Protein AF-A0A0G4FB46-F1 (afdb_monomer)

Foldseek 3Di:
DVCLVVDDLVSLLVVLLVCLVVLPDDPVVLVVSLVVCLVCLLVHALSSLLSNQLSCVSNVNDDPVSNVSSVVSNVVNVVVDDPVSVVSND

InterPro domains:
  IPR050870 FAST kinase domain-containing [PTHR21228] (5-90)
  IPR058917 RNA-editing substrate-binding complex 6 protein domain [PF26188] (5-77)

Radius of gyration: 12.05 Å; Cα contacts (8 Å, |Δi|>4): 86; chains: 1; bounding box: 24×28×32 Å

Nearest PDB structures (foldseek):
  8fni-assembly1_6  TM=8.840E-01  e=3.974E-03  Trypanosoma brucei
  9g6k-assembly1_LJ  TM=9.444E-01  e=5.468E-02  Toxoplasma gondii
  9g6k-assembly1_L4  TM=8.266E-01  e=3.564E-02  Toxoplasma gondii
  8fnk-assembly1_8  TM=8.613E-01  e=7.145E-02  Trypanosoma brucei
  9evd-assembly1_3-2  TM=8.864E-01  e=1.433E-01  Polytomella sp. Pringsheim 198.80

pLDDT: mean 83.93, std 14.77, range [47.75, 97.12]

Sequence (90 aa):
MKKAAQFNEQDLSNTLWALGKLNHYDKAVVDELCEKAMKKAADFNEQELSNTLWSLAKLNHYEKAMVDELCEKAMEKAVDFNEQNLSNTL

Organism: NCBI:txid1169474

Structure (mmCIF, N/CA/C/O backbone):
data_AF-A0A0G4FB46-F1
#
_entry.id   AF-A0A0G4FB46-F1
#
loop_
_atom_site.group_PDB
_atom_site.id
_atom_site.type_symbol
_atom_site.label_atom_id
_atom_site.label_alt_id
_atom_site.label_comp_id
_atom_site.label_asym_id
_atom_site.label_entity_id
_atom_site.label_seq_id
_atom_site.pdbx_PDB_ins_code
_atom_site.Cartn_x
_atom_site.Cartn_y
_atom_site.Cartn_z
_atom_site.occupancy
_atom_site.B_iso_or_equiv
_atom_site.auth_seq_id
_atom_site.auth_comp_id
_atom_site.auth_asym_id
_atom_site.auth_atom_id
_atom_site.pdbx_PDB_model_num
ATOM 1 N N . MET A 1 1 ? -2.570 -12.297 -11.101 1.00 53.56 1 MET A N 1
ATOM 2 C CA . MET A 1 1 ? -1.796 -13.462 -10.603 1.00 53.56 1 MET A CA 1
ATOM 3 C C . MET A 1 1 ? -2.640 -14.284 -9.626 1.00 53.56 1 MET A C 1
ATOM 5 O O . MET A 1 1 ? -3.169 -13.710 -8.685 1.00 53.56 1 MET A O 1
ATOM 9 N N . LYS A 1 2 ? -2.783 -15.615 -9.780 1.00 54.38 2 LYS A N 1
ATOM 10 C CA . LYS A 1 2 ? -3.701 -16.412 -8.920 1.00 54.38 2 LYS A CA 1
ATOM 11 C C . LYS A 1 2 ? -3.348 -16.424 -7.419 1.00 54.38 2 LYS A C 1
ATOM 13 O O . LYS A 1 2 ? -4.247 -16.608 -6.610 1.00 54.38 2 LYS A O 1
ATOM 18 N N . LYS A 1 3 ? -2.080 -16.213 -7.038 1.00 57.09 3 LYS A N 1
ATOM 19 C CA . LYS A 1 3 ? -1.642 -16.238 -5.626 1.00 57.09 3 LYS A CA 1
ATOM 20 C C . LYS A 1 3 ? -1.805 -14.911 -4.885 1.00 57.09 3 LYS A C 1
ATOM 22 O O . LYS A 1 3 ? -2.092 -14.932 -3.699 1.00 57.09 3 LYS A O 1
ATOM 27 N N . ALA A 1 4 ? -1.722 -13.773 -5.574 1.00 59.44 4 ALA A N 1
ATOM 28 C CA . ALA A 1 4 ? -1.869 -12.467 -4.926 1.00 59.44 4 ALA A CA 1
ATOM 29 C C . ALA A 1 4 ? -3.286 -12.245 -4.355 1.00 59.44 4 ALA A C 1
ATOM 31 O O . ALA A 1 4 ? -3.485 -11.371 -3.531 1.00 59.44 4 ALA A O 1
ATOM 32 N N . ALA A 1 5 ? -4.293 -13.013 -4.792 1.00 63.28 5 ALA A N 1
ATOM 33 C CA . ALA A 1 5 ? -5.633 -12.989 -4.192 1.00 63.28 5 ALA A CA 1
ATOM 34 C C . ALA A 1 5 ? -5.687 -13.603 -2.776 1.00 63.28 5 ALA A C 1
ATOM 36 O O . ALA A 1 5 ? -6.677 -13.416 -2.081 1.00 63.28 5 ALA A O 1
ATOM 37 N N . GLN A 1 6 ? -4.652 -14.344 -2.367 1.00 80.06 6 GLN A N 1
ATOM 38 C CA . GLN A 1 6 ? -4.535 -14.953 -1.038 1.00 80.06 6 GLN A CA 1
ATOM 39 C C . GLN A 1 6 ? -3.647 -14.140 -0.092 1.00 80.06 6 GLN A C 1
ATOM 41 O O . GLN A 1 6 ? -3.443 -14.565 1.039 1.00 80.06 6 GLN A O 1
ATOM 46 N N . PHE A 1 7 ? -3.094 -13.017 -0.556 1.00 88.06 7 PHE A N 1
ATOM 47 C CA . PHE A 1 7 ? -2.205 -12.202 0.259 1.00 88.06 7 PHE A CA 1
ATOM 48 C C . PHE A 1 7 ? -3.005 -11.527 1.371 1.00 88.06 7 PHE A C 1
ATOM 50 O O . PHE A 1 7 ? -4.063 -10.939 1.118 1.00 88.06 7 PHE A O 1
ATOM 57 N N . ASN A 1 8 ? -2.489 -11.630 2.592 1.00 92.69 8 ASN A N 1
ATOM 58 C CA . ASN A 1 8 ? -2.933 -10.792 3.697 1.00 92.69 8 ASN A CA 1
ATOM 59 C C . ASN A 1 8 ? -2.249 -9.409 3.630 1.00 92.69 8 ASN A C 1
ATOM 61 O O . ASN A 1 8 ? -1.509 -9.093 2.696 1.00 92.69 8 ASN A O 1
ATOM 65 N N . GLU A 1 9 ? -2.532 -8.564 4.610 1.00 94.06 9 GLU A N 1
ATOM 66 C CA . GLU A 1 9 ? -2.068 -7.178 4.712 1.00 94.06 9 GLU A CA 1
ATOM 67 C C . GLU A 1 9 ? -0.533 -7.114 4.789 1.00 94.06 9 GLU A C 1
ATOM 69 O O . GLU A 1 9 ? 0.126 -6.352 4.072 1.00 94.06 9 GLU A O 1
ATOM 74 N N . GLN A 1 10 ? 0.049 -8.017 5.580 1.00 94.50 10 GLN A N 1
ATOM 75 C CA . GLN A 1 10 ? 1.489 -8.181 5.719 1.00 94.50 10 GLN A CA 1
ATOM 76 C C . GLN A 1 10 ? 2.155 -8.638 4.410 1.00 94.50 10 GLN A C 1
ATOM 78 O O . GLN A 1 10 ? 3.189 -8.093 4.023 1.00 94.50 10 GLN A O 1
ATOM 83 N N . ASP A 1 11 ? 1.575 -9.606 3.700 1.00 95.88 11 ASP A N 1
ATOM 84 C CA . ASP A 1 11 ? 2.082 -10.105 2.419 1.00 95.88 11 ASP A CA 1
ATOM 85 C C . ASP A 1 11 ? 2.080 -8.996 1.357 1.00 95.88 11 ASP A C 1
ATOM 87 O O . ASP A 1 11 ? 3.047 -8.850 0.602 1.00 95.88 11 ASP A O 1
ATOM 91 N N . LEU A 1 12 ? 1.010 -8.193 1.305 1.00 95.19 12 LEU A N 1
ATOM 92 C CA . LEU A 1 12 ? 0.887 -7.057 0.388 1.00 95.19 12 LEU A CA 1
ATOM 93 C C . LEU A 1 12 ? 1.950 -5.995 0.679 1.00 95.19 12 LEU A C 1
ATOM 95 O O . LEU A 1 12 ? 2.701 -5.626 -0.228 1.00 95.19 12 LEU A O 1
ATOM 99 N N . SER A 1 13 ? 2.056 -5.553 1.935 1.00 95.50 13 SER A N 1
ATOM 100 C CA . SER A 1 13 ? 3.013 -4.513 2.323 1.00 95.50 13 SER A CA 1
ATOM 101 C C . SER A 1 13 ? 4.465 -4.960 2.126 1.00 95.50 13 SER A C 1
ATOM 103 O O . SER A 1 13 ? 5.266 -4.209 1.570 1.00 95.50 13 SER A O 1
ATOM 105 N N . ASN A 1 14 ? 4.807 -6.202 2.483 1.00 96.69 14 ASN A N 1
ATOM 106 C CA . ASN A 1 14 ? 6.152 -6.749 2.302 1.00 96.69 14 ASN A CA 1
ATOM 107 C C . ASN A 1 14 ? 6.514 -6.913 0.826 1.00 96.69 14 ASN A C 1
ATOM 109 O O . ASN A 1 14 ? 7.662 -6.678 0.443 1.00 96.69 14 ASN A O 1
ATOM 113 N N . THR A 1 15 ? 5.553 -7.303 -0.014 1.00 96.12 15 THR A N 1
ATOM 114 C CA . THR A 1 15 ? 5.787 -7.432 -1.457 1.00 96.12 15 THR A CA 1
ATOM 115 C C . THR A 1 15 ? 6.035 -6.066 -2.085 1.00 96.12 15 THR A C 1
ATOM 117 O O . THR A 1 15 ? 7.009 -5.905 -2.819 1.00 96.12 15 THR A O 1
ATOM 120 N N . LEU A 1 16 ? 5.208 -5.065 -1.764 1.00 95.31 16 L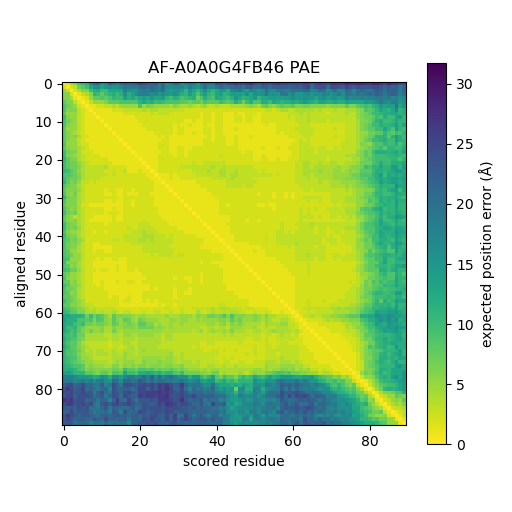EU A N 1
ATOM 121 C CA . LEU A 1 16 ? 5.417 -3.689 -2.221 1.00 95.31 16 LEU A CA 1
ATOM 122 C C . LEU A 1 16 ? 6.761 -3.141 -1.726 1.00 95.31 16 LEU A C 1
ATOM 124 O O . LEU A 1 16 ? 7.528 -2.602 -2.525 1.00 95.31 16 LEU A O 1
ATOM 128 N N . TRP A 1 17 ? 7.101 -3.384 -0.459 1.00 96.62 17 TRP A N 1
ATOM 129 C CA . TRP A 1 17 ? 8.388 -3.003 0.122 1.00 96.62 17 TRP A CA 1
ATOM 130 C C . TRP A 1 17 ? 9.573 -3.633 -0.594 1.00 96.62 17 TRP A C 1
ATOM 132 O O . TRP A 1 17 ? 10.528 -2.931 -0.930 1.00 96.62 17 TRP A O 1
ATOM 142 N N . ALA A 1 18 ? 9.507 -4.928 -0.904 1.00 97.12 18 ALA A N 1
ATOM 143 C CA . ALA A 1 18 ? 10.546 -5.603 -1.669 1.00 97.12 18 ALA A CA 1
ATOM 144 C C . ALA A 1 18 ? 10.700 -4.997 -3.074 1.00 97.12 18 ALA A C 1
ATOM 146 O O . ALA A 1 18 ? 11.826 -4.733 -3.501 1.00 97.12 18 ALA A O 1
ATOM 147 N N . LEU A 1 19 ? 9.593 -4.717 -3.771 1.00 96.19 19 LEU A N 1
ATOM 148 C CA . LEU A 1 19 ? 9.616 -4.077 -5.091 1.00 96.19 19 LEU A CA 1
ATOM 149 C C . LEU A 1 19 ? 10.248 -2.681 -5.029 1.00 96.19 19 LEU A C 1
ATOM 151 O O . LEU A 1 19 ? 11.154 -2.384 -5.811 1.00 96.19 19 LEU A O 1
ATOM 155 N N . GLY A 1 20 ? 9.843 -1.856 -4.060 1.00 95.75 20 GLY A N 1
ATOM 156 C CA . GLY A 1 20 ? 10.424 -0.533 -3.829 1.00 95.75 20 GLY A CA 1
ATOM 157 C C . GLY A 1 20 ? 11.908 -0.604 -3.472 1.00 95.75 20 GLY A C 1
ATOM 158 O O . GLY A 1 20 ? 12.726 0.129 -4.031 1.00 95.75 20 GLY A O 1
ATOM 159 N N . LYS A 1 21 ? 12.300 -1.541 -2.603 1.00 95.56 21 LYS A N 1
ATOM 160 C CA . LYS A 1 21 ? 13.696 -1.730 -2.189 1.00 95.56 21 LYS A CA 1
ATOM 161 C C . LYS A 1 21 ? 14.595 -2.161 -3.346 1.00 95.56 21 LYS A C 1
ATOM 163 O O . LYS A 1 21 ? 15.729 -1.691 -3.432 1.00 95.56 21 LYS A O 1
ATOM 168 N N . LEU A 1 22 ? 14.089 -3.021 -4.227 1.00 96.50 22 LEU A N 1
ATOM 169 C CA . LEU A 1 22 ? 14.776 -3.471 -5.438 1.00 96.50 22 LEU A CA 1
ATOM 170 C C . LEU A 1 22 ? 14.704 -2.449 -6.581 1.00 96.50 22 LEU A C 1
ATOM 172 O O . LEU A 1 22 ? 15.358 -2.647 -7.603 1.00 96.50 22 LEU A O 1
ATOM 176 N N . ASN A 1 23 ? 13.916 -1.378 -6.426 1.00 94.31 23 ASN A N 1
ATOM 177 C CA . ASN A 1 23 ? 13.560 -0.448 -7.497 1.00 94.31 23 ASN A CA 1
ATOM 178 C C . ASN A 1 23 ? 13.047 -1.186 -8.753 1.00 94.31 23 ASN A C 1
ATOM 180 O O . ASN A 1 23 ? 13.351 -0.812 -9.887 1.00 94.31 23 ASN A O 1
ATOM 184 N N . HIS A 1 24 ? 12.316 -2.284 -8.541 1.00 94.56 24 HIS A N 1
ATOM 185 C CA . HIS A 1 24 ? 11.771 -3.117 -9.602 1.00 94.56 24 HIS A CA 1
ATOM 186 C C . HIS A 1 24 ? 10.329 -2.702 -9.870 1.00 94.56 24 HIS A C 1
ATOM 188 O O . HIS A 1 24 ? 9.416 -3.070 -9.132 1.00 94.56 24 HIS A O 1
ATOM 194 N N . TYR A 1 25 ? 10.141 -1.914 -10.925 1.00 95.06 25 TYR A N 1
ATOM 195 C CA . TYR A 1 25 ? 8.835 -1.395 -11.297 1.00 95.06 25 TYR A CA 1
ATOM 196 C C . TYR A 1 25 ? 8.247 -2.162 -12.480 1.00 95.06 25 TYR A C 1
ATOM 198 O O . TYR A 1 25 ? 8.710 -2.035 -13.613 1.00 95.06 25 TYR A O 1
ATOM 206 N N . ASP A 1 26 ? 7.185 -2.911 -12.205 1.00 94.94 26 ASP A N 1
ATOM 207 C CA . ASP A 1 26 ? 6.251 -3.409 -13.208 1.00 94.94 26 ASP A CA 1
ATOM 208 C C . ASP A 1 26 ? 4.883 -2.807 -12.894 1.00 94.94 26 ASP A C 1
ATOM 210 O O . ASP A 1 26 ? 4.285 -3.108 -11.860 1.00 94.94 26 ASP A O 1
ATOM 214 N N . LYS A 1 27 ? 4.398 -1.937 -13.785 1.00 91.94 27 LYS A N 1
ATOM 215 C CA . LYS A 1 27 ? 3.146 -1.208 -13.574 1.00 91.94 27 LYS A CA 1
ATOM 216 C C . LYS A 1 27 ? 1.968 -2.153 -13.330 1.00 91.94 27 LYS A C 1
ATOM 218 O O . LYS A 1 27 ? 1.182 -1.896 -12.432 1.00 91.94 27 LYS A O 1
ATOM 223 N N . ALA A 1 28 ? 1.843 -3.237 -14.096 1.00 93.00 28 ALA A N 1
ATOM 224 C CA . ALA A 1 28 ? 0.702 -4.140 -13.970 1.00 93.00 28 ALA A CA 1
ATOM 225 C C . ALA A 1 28 ? 0.735 -4.904 -12.639 1.00 93.00 28 ALA A C 1
ATOM 227 O O . ALA A 1 28 ? -0.307 -5.139 -12.030 1.00 93.00 28 ALA A O 1
ATOM 228 N N . VAL A 1 29 ? 1.935 -5.269 -12.176 1.00 92.81 29 VAL A N 1
ATOM 229 C CA . VAL A 1 29 ? 2.121 -5.914 -10.871 1.00 92.81 29 VAL A CA 1
ATOM 230 C C . VAL A 1 29 ? 1.812 -4.950 -9.733 1.00 92.81 29 VAL A C 1
ATOM 232 O O . VAL A 1 29 ? 1.081 -5.315 -8.815 1.00 92.81 29 VAL A O 1
ATOM 235 N N . VAL A 1 30 ? 2.351 -3.732 -9.796 1.00 93.81 30 VAL A N 1
ATOM 236 C CA . VAL A 1 30 ? 2.142 -2.711 -8.766 1.00 93.81 30 VAL A CA 1
ATOM 237 C C . VAL A 1 30 ? 0.667 -2.322 -8.702 1.00 93.81 30 VAL A C 1
ATOM 239 O O . VAL A 1 30 ? 0.103 -2.386 -7.617 1.00 93.81 30 VAL A O 1
ATOM 242 N N . ASP A 1 31 ? 0.011 -2.065 -9.839 1.00 92.38 31 ASP A N 1
ATOM 243 C CA . ASP A 1 31 ? -1.429 -1.777 -9.899 1.00 92.38 31 ASP A CA 1
ATOM 244 C C . ASP A 1 31 ? -2.263 -2.902 -9.239 1.00 92.38 31 ASP A C 1
ATOM 246 O O . ASP A 1 31 ? -3.139 -2.623 -8.421 1.00 92.38 31 ASP A O 1
ATOM 250 N N . GLU A 1 32 ? -1.981 -4.182 -9.544 1.00 92.88 32 GLU A N 1
ATOM 251 C CA . GLU A 1 32 ? -2.720 -5.325 -8.969 1.00 92.88 32 GLU A CA 1
ATOM 252 C C . GLU A 1 32 ? -2.522 -5.433 -7.443 1.00 92.88 32 GLU A C 1
ATOM 254 O O . GLU A 1 32 ? -3.453 -5.797 -6.719 1.00 92.88 32 GLU A O 1
ATOM 259 N N . LEU A 1 33 ? -1.315 -5.150 -6.942 1.00 93.19 33 LEU A N 1
ATOM 260 C CA . LEU A 1 33 ? -1.015 -5.157 -5.506 1.00 93.19 33 LEU A CA 1
ATOM 261 C C . LEU A 1 33 ? -1.676 -3.974 -4.794 1.00 93.19 33 LEU A C 1
ATOM 263 O O . LEU A 1 33 ? -2.266 -4.158 -3.731 1.00 93.19 33 LEU A O 1
ATOM 267 N N . CYS A 1 34 ? -1.630 -2.792 -5.404 1.00 91.62 34 CYS A N 1
ATOM 268 C CA . CYS A 1 34 ? -2.262 -1.567 -4.931 1.00 91.62 34 CYS A CA 1
ATOM 269 C C . CYS A 1 34 ? -3.779 -1.719 -4.793 1.00 91.62 34 CYS A C 1
ATOM 271 O O . CYS A 1 34 ? -4.329 -1.443 -3.730 1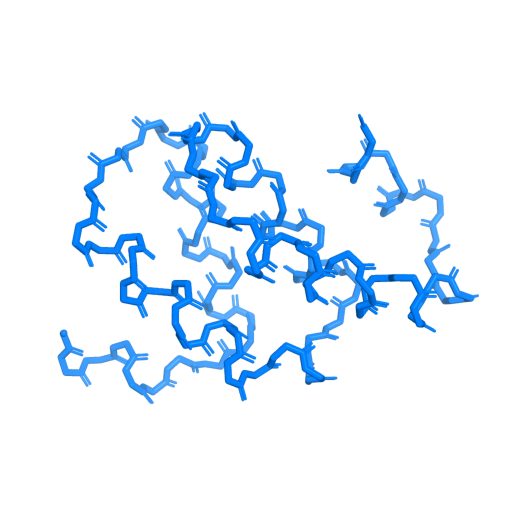.00 91.62 34 CYS A O 1
ATOM 273 N N . GLU A 1 35 ? -4.459 -2.247 -5.814 1.00 92.25 35 GLU A N 1
ATOM 274 C 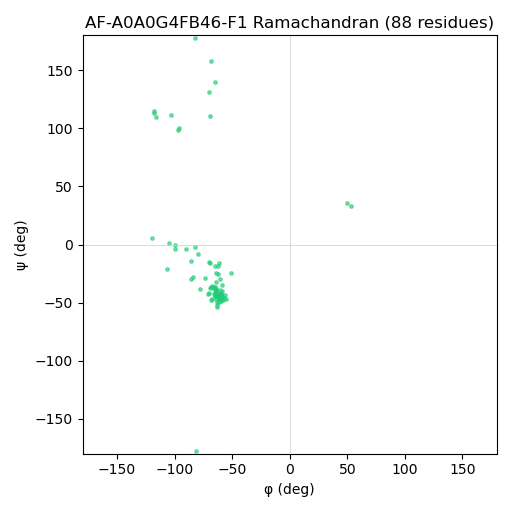CA . GLU A 1 35 ? -5.909 -2.479 -5.767 1.00 92.25 35 GLU A CA 1
ATOM 275 C C . GLU A 1 35 ? -6.304 -3.413 -4.608 1.00 92.25 35 GLU A C 1
ATOM 277 O O . GLU A 1 35 ? -7.358 -3.260 -3.986 1.00 92.25 35 GLU A O 1
ATOM 282 N N . LYS A 1 36 ? -5.455 -4.396 -4.291 1.00 92.12 36 LYS A N 1
ATOM 283 C CA . LYS A 1 36 ? -5.690 -5.328 -3.180 1.00 92.12 36 LYS A CA 1
ATOM 284 C C . LYS A 1 36 ? -5.369 -4.720 -1.826 1.00 92.12 36 LYS A C 1
ATOM 286 O O . LYS A 1 36 ? -6.119 -4.973 -0.888 1.00 92.12 36 LYS A O 1
ATOM 291 N N . ALA A 1 37 ? -4.305 -3.924 -1.738 1.00 91.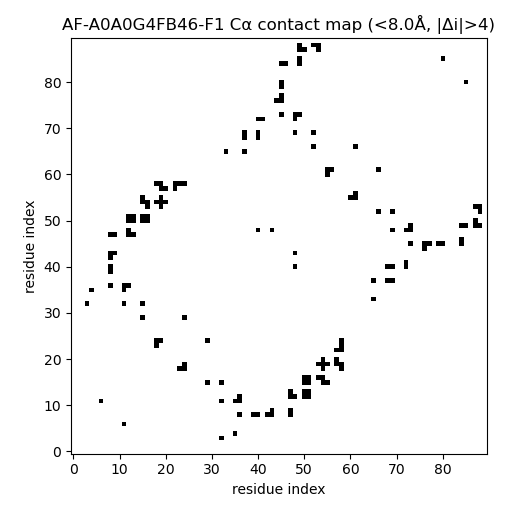75 37 ALA A N 1
ATOM 292 C CA . ALA A 1 37 ? -3.970 -3.164 -0.540 1.00 91.75 37 ALA A CA 1
ATOM 293 C C . ALA A 1 37 ? -5.117 -2.222 -0.167 1.00 91.75 37 ALA A C 1
ATOM 295 O O . ALA A 1 37 ? -5.562 -2.242 0.970 1.00 91.75 37 ALA A O 1
ATOM 296 N N . MET A 1 38 ? -5.689 -1.519 -1.146 1.00 91.06 38 MET A N 1
ATOM 297 C CA . MET A 1 38 ? -6.842 -0.634 -0.955 1.00 91.06 38 MET A CA 1
ATOM 298 C C . MET A 1 38 ? -8.057 -1.362 -0.375 1.00 91.06 38 MET A C 1
ATOM 300 O O . MET A 1 38 ? -8.609 -0.957 0.641 1.00 91.06 38 MET A O 1
ATOM 304 N N . LYS A 1 39 ? -8.419 -2.523 -0.934 1.00 91.62 39 LYS A N 1
ATOM 305 C CA . LYS A 1 39 ? -9.536 -3.343 -0.418 1.00 91.62 39 LYS A CA 1
ATOM 306 C C . LYS A 1 39 ? -9.338 -3.840 1.018 1.00 91.62 39 LYS A C 1
ATOM 308 O O . LYS A 1 39 ? -10.300 -4.310 1.619 1.00 91.62 39 LYS A O 1
ATOM 313 N N . LYS A 1 40 ? -8.109 -3.789 1.531 1.00 91.25 40 LYS A N 1
ATOM 314 C CA . LYS A 1 40 ? -7.708 -4.271 2.856 1.00 91.25 40 LYS A CA 1
ATOM 315 C C . LYS A 1 40 ? -7.131 -3.160 3.738 1.00 91.25 40 LYS A C 1
ATOM 317 O O . LYS A 1 40 ? -6.684 -3.447 4.840 1.00 91.25 40 LYS A O 1
ATOM 322 N N . ALA A 1 41 ? -7.155 -1.899 3.298 1.00 89.69 41 ALA A N 1
ATOM 323 C CA . ALA A 1 41 ? -6.438 -0.803 3.953 1.00 89.69 41 ALA A CA 1
ATOM 324 C C . ALA A 1 41 ? -6.897 -0.564 5.402 1.00 89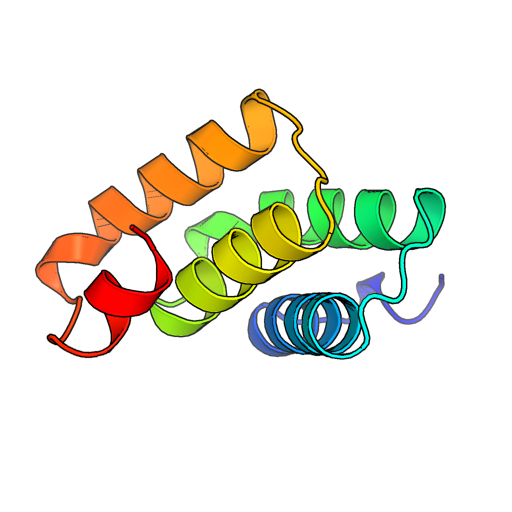.69 41 ALA A C 1
ATOM 326 O O . ALA A 1 41 ? -6.102 -0.164 6.248 1.00 89.69 41 ALA A O 1
ATOM 327 N N . ALA A 1 42 ? -8.163 -0.862 5.714 1.00 90.06 42 ALA A N 1
ATOM 328 C CA . ALA A 1 42 ? -8.697 -0.797 7.0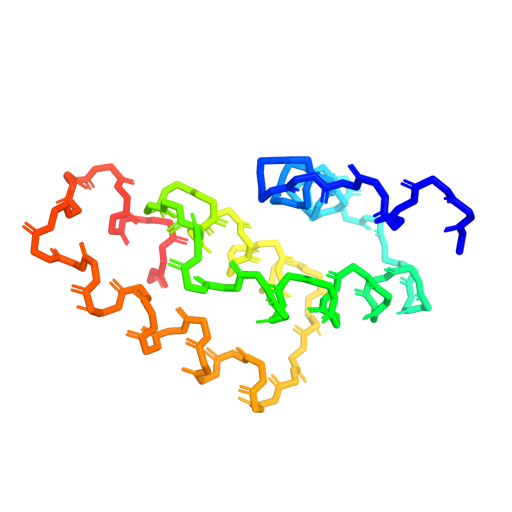75 1.00 90.06 42 ALA A CA 1
ATOM 329 C C . ALA A 1 42 ? -8.041 -1.806 8.040 1.00 90.06 42 ALA A C 1
ATOM 331 O O . ALA A 1 42 ? -7.879 -1.514 9.231 1.00 90.06 42 ALA A O 1
ATOM 332 N N . ASP A 1 43 ? -7.632 -2.962 7.518 1.00 92.94 43 ASP A N 1
ATOM 333 C CA . ASP A 1 43 ? -7.038 -4.057 8.286 1.00 92.94 43 ASP A CA 1
ATOM 334 C C . ASP A 1 43 ? -5.524 -3.878 8.475 1.00 92.94 43 ASP A C 1
ATOM 336 O O . ASP A 1 43 ? -4.938 -4.535 9.333 1.00 92.94 43 ASP A O 1
ATOM 340 N N . PHE A 1 44 ? -4.893 -2.966 7.724 1.00 92.25 44 PHE A N 1
ATOM 341 C CA . PHE A 1 44 ? -3.457 -2.725 7.835 1.00 92.25 44 PHE A CA 1
ATOM 342 C C . PHE A 1 44 ? -3.104 -2.166 9.217 1.00 92.25 44 PHE A C 1
ATOM 344 O O . PHE A 1 44 ? -3.796 -1.291 9.746 1.00 92.25 44 PHE A O 1
ATOM 351 N N . ASN A 1 45 ? -1.995 -2.618 9.789 1.00 89.50 45 ASN A N 1
ATOM 352 C CA . ASN A 1 45 ? -1.354 -1.940 10.915 1.00 89.50 45 ASN A CA 1
ATOM 353 C C . ASN A 1 45 ? -0.469 -0.768 10.444 1.00 89.50 45 ASN A C 1
ATOM 355 O O . ASN A 1 45 ? -0.301 -0.500 9.251 1.00 89.50 45 ASN A O 1
ATOM 359 N N . GLU A 1 46 ? 0.117 -0.055 11.401 1.00 86.56 46 GLU A N 1
ATOM 360 C CA . GLU A 1 46 ? 0.919 1.149 11.171 1.00 86.56 46 GLU A CA 1
ATOM 361 C C . GLU A 1 46 ? 2.145 0.861 10.289 1.00 86.56 46 GLU A C 1
ATOM 363 O O . GLU A 1 46 ? 2.500 1.654 9.411 1.00 86.56 46 GLU A O 1
ATOM 368 N N . GLN A 1 47 ? 2.787 -0.293 10.497 1.00 88.38 47 GLN A N 1
ATOM 369 C CA . GLN A 1 47 ? 3.963 -0.711 9.735 1.00 88.38 47 GLN A CA 1
ATOM 370 C C . GLN A 1 47 ? 3.598 -1.055 8.288 1.00 88.38 47 GLN A C 1
ATOM 372 O O . GLN A 1 47 ? 4.322 -0.683 7.364 1.00 88.38 47 GLN A O 1
ATOM 377 N N . GLU A 1 48 ? 2.483 -1.747 8.074 1.00 94.12 48 GLU A N 1
ATOM 378 C CA . GLU A 1 48 ? 2.004 -2.133 6.746 1.00 94.12 48 GLU A CA 1
ATOM 379 C C . GLU A 1 48 ? 1.635 -0.906 5.906 1.00 94.12 48 GLU A C 1
ATOM 381 O O . GLU A 1 48 ? 2.009 -0.832 4.730 1.00 94.12 48 GLU A O 1
ATOM 386 N N . LEU A 1 49 ? 0.984 0.091 6.516 1.00 91.06 49 LEU A N 1
ATOM 387 C CA . LEU A 1 49 ? 0.690 1.381 5.882 1.00 91.06 49 LEU A CA 1
ATOM 388 C C . LEU A 1 49 ? 1.977 2.134 5.528 1.00 91.06 49 LEU A C 1
ATOM 390 O O . LEU A 1 49 ? 2.159 2.531 4.375 1.00 91.06 49 LEU A O 1
ATOM 394 N N . SER A 1 50 ? 2.902 2.255 6.485 1.00 90.00 50 SER A N 1
ATOM 395 C CA . SER A 1 50 ? 4.185 2.950 6.291 1.00 90.00 50 SER A CA 1
ATOM 396 C C . SER A 1 50 ? 5.014 2.313 5.172 1.00 90.00 50 SER A C 1
ATOM 398 O O . SER A 1 50 ? 5.504 2.996 4.274 1.00 90.00 50 SER A O 1
ATOM 400 N N . ASN A 1 51 ? 5.137 0.982 5.182 1.00 94.19 51 ASN A N 1
ATOM 401 C CA . ASN A 1 51 ? 5.855 0.233 4.153 1.00 94.19 51 ASN A CA 1
ATOM 402 C C . ASN A 1 51 ? 5.232 0.441 2.774 1.00 94.19 51 ASN A C 1
ATOM 404 O O . ASN A 1 51 ? 5.951 0.636 1.793 1.00 94.19 51 ASN A O 1
ATOM 408 N N . THR A 1 52 ? 3.904 0.413 2.696 1.00 94.06 52 THR A N 1
ATOM 409 C CA . THR A 1 52 ? 3.170 0.603 1.444 1.00 94.06 52 THR A CA 1
ATOM 410 C C . THR A 1 52 ? 3.421 2.001 0.888 1.00 94.06 52 THR A C 1
ATOM 412 O O . THR A 1 52 ? 3.920 2.119 -0.229 1.00 94.06 52 THR A O 1
ATOM 415 N N . LEU A 1 53 ? 3.195 3.054 1.680 1.00 92.31 53 LEU A N 1
ATOM 416 C CA . LEU A 1 53 ? 3.419 4.446 1.271 1.00 92.31 53 LEU A CA 1
ATOM 417 C C . LEU A 1 53 ? 4.867 4.696 0.822 1.00 92.31 53 LEU A C 1
ATOM 419 O O . LEU A 1 53 ? 5.094 5.242 -0.261 1.00 92.31 53 LEU A O 1
ATOM 423 N N . TRP A 1 54 ? 5.847 4.217 1.594 1.00 94.00 54 TRP A N 1
ATOM 424 C CA . TRP A 1 54 ? 7.263 4.342 1.243 1.00 94.00 54 TRP A CA 1
ATOM 425 C C . TRP A 1 54 ? 7.593 3.672 -0.096 1.00 94.00 54 TRP A C 1
ATOM 427 O O . TRP A 1 54 ? 8.324 4.224 -0.921 1.00 94.00 54 TRP A O 1
ATOM 437 N N . SER A 1 55 ? 7.033 2.487 -0.341 1.00 95.25 55 SER A N 1
ATOM 438 C CA . SER A 1 55 ? 7.272 1.723 -1.570 1.00 95.25 55 SER A CA 1
ATOM 439 C C . SER A 1 55 ? 6.731 2.432 -2.800 1.00 95.25 55 SER A C 1
ATOM 441 O O . SER A 1 55 ? 7.413 2.506 -3.821 1.00 95.25 55 SER A O 1
ATOM 443 N N . LEU A 1 56 ? 5.522 2.979 -2.690 1.00 93.62 56 LEU A N 1
ATOM 444 C CA . LEU A 1 56 ? 4.874 3.730 -3.760 1.00 93.62 56 LEU A CA 1
ATOM 445 C C . LEU A 1 56 ? 5.665 4.989 -4.106 1.00 93.62 56 LEU A C 1
ATOM 447 O O . LEU A 1 56 ? 5.951 5.231 -5.281 1.00 93.62 56 LEU A O 1
ATOM 451 N N . ALA A 1 57 ? 6.122 5.721 -3.086 1.00 93.06 57 ALA A N 1
ATOM 452 C CA . ALA A 1 57 ? 7.016 6.856 -3.271 1.00 93.06 57 ALA A CA 1
ATOM 453 C C . ALA A 1 57 ? 8.331 6.433 -3.945 1.00 93.06 57 ALA A C 1
ATOM 455 O O . ALA A 1 57 ? 8.782 7.070 -4.897 1.00 93.06 57 ALA A O 1
ATOM 456 N N . LYS A 1 58 ? 8.931 5.316 -3.512 1.00 94.44 58 LYS A N 1
ATOM 457 C CA . LYS A 1 58 ? 10.195 4.821 -4.069 1.00 94.44 58 LYS A CA 1
ATOM 458 C C . LYS A 1 58 ? 10.080 4.403 -5.536 1.00 94.44 58 LYS A C 1
ATOM 460 O O . LYS A 1 58 ? 11.015 4.632 -6.301 1.00 94.44 58 LYS A O 1
ATOM 465 N N . LEU A 1 59 ? 8.945 3.822 -5.919 1.00 94.50 59 LEU A N 1
ATOM 466 C CA . LEU A 1 59 ? 8.641 3.391 -7.285 1.00 94.50 59 LEU A CA 1
ATOM 467 C C . LEU A 1 59 ? 8.129 4.530 -8.185 1.00 94.50 59 LEU A C 1
ATOM 469 O O . LEU A 1 59 ? 7.898 4.299 -9.369 1.00 94.50 59 LEU A O 1
ATOM 473 N N . ASN A 1 60 ? 7.965 5.749 -7.654 1.00 92.88 60 ASN A N 1
ATOM 474 C CA . ASN A 1 60 ? 7.277 6.866 -8.314 1.00 92.88 60 ASN A CA 1
ATOM 475 C C . ASN A 1 60 ? 5.865 6.493 -8.806 1.00 92.88 60 ASN A C 1
ATOM 477 O O . ASN A 1 60 ? 5.407 6.972 -9.847 1.00 92.88 60 ASN A O 1
ATOM 481 N N . HIS A 1 61 ? 5.182 5.610 -8.074 1.00 91.75 61 HIS A N 1
ATOM 482 C CA . HIS A 1 61 ? 3.836 5.165 -8.395 1.00 91.75 61 HIS A CA 1
ATOM 483 C C . HIS A 1 61 ? 2.824 5.963 -7.575 1.00 91.75 61 HIS A C 1
ATOM 485 O O . HIS A 1 61 ? 2.578 5.669 -6.406 1.00 91.75 61 HIS A O 1
ATOM 491 N N . TYR A 1 62 ? 2.249 6.986 -8.202 1.00 86.12 62 TYR A N 1
ATOM 492 C CA . TYR A 1 62 ? 1.307 7.895 -7.561 1.00 86.12 62 TYR A CA 1
ATOM 493 C C . TYR A 1 62 ? -0.064 7.789 -8.217 1.00 86.12 62 TYR A C 1
ATOM 495 O O . TYR A 1 62 ? -0.271 8.246 -9.341 1.00 86.12 62 TYR A O 1
ATOM 503 N N . GLU A 1 63 ? -1.008 7.218 -7.481 1.00 84.62 63 GLU A N 1
ATOM 504 C CA . GLU A 1 63 ? -2.430 7.242 -7.802 1.00 84.62 63 GLU A CA 1
ATOM 505 C C . GLU A 1 63 ? -3.113 7.988 -6.654 1.00 84.62 63 GLU A C 1
ATOM 507 O O . GLU A 1 63 ? -3.007 7.588 -5.495 1.00 84.62 63 GLU A O 1
ATOM 512 N N . LYS A 1 64 ? -3.687 9.159 -6.959 1.00 82.06 64 LYS A N 1
ATOM 513 C CA . LYS A 1 64 ? -4.088 10.129 -5.931 1.00 82.06 64 LYS A CA 1
ATOM 514 C C . LYS A 1 64 ? -5.116 9.533 -4.971 1.00 82.06 64 LYS A C 1
ATOM 516 O O . LYS A 1 64 ? -4.977 9.724 -3.771 1.00 82.06 64 LYS A O 1
ATOM 521 N N . ALA A 1 65 ? -6.113 8.815 -5.494 1.00 84.44 65 ALA A N 1
ATOM 522 C CA . ALA A 1 65 ? -7.154 8.225 -4.662 1.00 84.44 65 ALA A CA 1
ATOM 523 C C . ALA A 1 65 ? -6.565 7.196 -3.688 1.00 84.44 65 ALA A C 1
ATOM 525 O O . ALA A 1 65 ? -6.874 7.238 -2.500 1.00 84.44 65 ALA A O 1
ATOM 526 N N . MET A 1 66 ? -5.654 6.345 -4.165 1.00 83.81 66 MET A N 1
ATOM 527 C CA . MET A 1 66 ? -4.952 5.392 -3.312 1.00 83.81 66 MET A CA 1
ATOM 528 C C . MET A 1 66 ? -4.113 6.053 -2.219 1.00 83.81 66 MET A C 1
ATOM 530 O O . MET A 1 66 ? -4.182 5.651 -1.059 1.00 83.81 66 MET A O 1
ATOM 534 N N . VAL A 1 67 ? -3.281 7.032 -2.579 1.00 84.62 67 VAL A N 1
ATOM 535 C CA . VAL A 1 67 ? -2.401 7.685 -1.600 1.00 84.62 67 VAL A CA 1
ATOM 536 C C . VAL A 1 67 ? -3.225 8.417 -0.544 1.00 84.62 67 VAL A C 1
ATOM 538 O O . VAL A 1 67 ? -2.889 8.340 0.634 1.00 84.62 67 VAL A O 1
ATOM 541 N N . ASP A 1 68 ? -4.313 9.077 -0.944 1.00 86.69 68 ASP A N 1
ATOM 542 C CA . ASP A 1 68 ? -5.205 9.768 -0.014 1.00 86.69 68 ASP A CA 1
ATOM 543 C C . ASP A 1 68 ? -5.847 8.787 0.984 1.00 86.69 68 ASP A C 1
ATOM 545 O O . ASP A 1 68 ? -5.813 9.047 2.185 1.00 86.69 68 ASP A O 1
ATOM 549 N N . GLU A 1 69 ? -6.356 7.639 0.521 1.00 87.38 69 GLU A N 1
ATOM 550 C CA . GLU A 1 69 ? -6.977 6.632 1.396 1.00 87.38 69 GLU A CA 1
ATOM 551 C C . GLU A 1 69 ? -5.969 6.005 2.370 1.00 87.38 69 GLU A C 1
ATOM 553 O O . GLU A 1 69 ? -6.242 5.888 3.566 1.00 87.38 69 GLU A O 1
ATOM 558 N N . LEU A 1 70 ? -4.772 5.642 1.896 1.00 85.75 70 LEU A N 1
ATOM 559 C CA . LEU A 1 70 ? -3.718 5.095 2.758 1.00 85.75 70 LEU A CA 1
ATOM 560 C C . LEU A 1 70 ? -3.248 6.116 3.802 1.00 85.75 70 LEU A C 1
ATOM 562 O O . LEU A 1 70 ? -3.009 5.748 4.952 1.00 85.75 70 LEU A O 1
ATOM 566 N N . CYS A 1 71 ? -3.140 7.392 3.423 1.00 84.50 71 CYS A N 1
ATOM 567 C CA . CYS A 1 71 ? -2.816 8.476 4.346 1.00 84.50 71 CYS A CA 1
ATOM 568 C C . CYS A 1 71 ? -3.932 8.697 5.374 1.00 84.50 71 CYS A C 1
ATOM 570 O O . CYS A 1 71 ? -3.636 8.864 6.553 1.00 84.50 71 CYS A O 1
ATOM 572 N N . GLU A 1 72 ? -5.202 8.664 4.967 1.00 87.12 72 GLU A N 1
ATOM 573 C CA . GLU A 1 72 ? -6.338 8.768 5.888 1.00 87.12 72 GLU A CA 1
ATOM 574 C C . GLU A 1 72 ? -6.312 7.630 6.916 1.00 87.12 72 GLU A C 1
ATOM 576 O O . GLU A 1 72 ? -6.387 7.883 8.119 1.00 87.12 72 GLU A O 1
ATOM 581 N N . LYS A 1 73 ? -6.084 6.388 6.472 1.00 85.81 73 LYS A N 1
ATOM 582 C CA . LYS A 1 73 ? -5.964 5.228 7.369 1.00 85.81 73 LYS A CA 1
ATOM 583 C C . LYS A 1 73 ? -4.742 5.297 8.276 1.00 85.81 73 LYS A C 1
ATOM 585 O O . LYS A 1 73 ? -4.834 4.929 9.447 1.00 85.81 73 LYS A O 1
ATOM 590 N N . ALA A 1 74 ? -3.621 5.814 7.778 1.00 82.00 74 ALA A N 1
ATOM 591 C CA . ALA A 1 74 ? -2.444 6.063 8.603 1.00 82.00 74 ALA A CA 1
ATOM 592 C C . ALA A 1 74 ? -2.731 7.117 9.679 1.00 82.00 74 ALA A C 1
ATOM 594 O O . ALA A 1 74 ? -2.339 6.927 10.825 1.00 82.00 74 ALA A O 1
ATOM 595 N N . MET A 1 75 ? -3.471 8.177 9.346 1.00 80.62 75 MET A N 1
ATOM 596 C CA . MET A 1 75 ? -3.867 9.226 10.290 1.00 80.62 75 MET A CA 1
ATOM 597 C C . MET A 1 75 ? -4.885 8.739 11.328 1.00 80.62 75 MET A C 1
ATOM 599 O O . MET A 1 75 ? -4.775 9.111 12.494 1.00 80.62 75 MET A O 1
ATOM 603 N N . GLU A 1 76 ? -5.834 7.880 10.948 1.00 81.62 76 GLU A N 1
ATOM 604 C CA . GLU A 1 76 ? -6.749 7.222 11.894 1.00 81.62 76 GLU A CA 1
ATOM 605 C C . GLU A 1 76 ? -5.981 6.396 12.936 1.00 81.62 76 GLU A C 1
ATOM 607 O O . GLU A 1 76 ? -6.318 6.418 14.119 1.00 81.62 76 GLU A O 1
ATOM 612 N N . LYS A 1 77 ? -4.923 5.703 12.502 1.00 73.12 77 LYS A N 1
ATOM 613 C CA . LYS A 1 77 ? -4.082 4.854 13.359 1.00 73.12 77 LYS A CA 1
ATOM 614 C C . LYS A 1 77 ? -2.902 5.605 13.983 1.00 73.12 77 LYS A C 1
ATOM 616 O O . LYS A 1 77 ? -2.200 5.050 14.819 1.00 73.12 77 LYS A O 1
ATOM 621 N N . ALA A 1 78 ? -2.699 6.883 13.650 1.00 64.19 78 ALA A N 1
ATOM 622 C CA . ALA A 1 78 ? -1.578 7.701 14.124 1.00 64.19 78 ALA A CA 1
ATOM 623 C C . ALA A 1 78 ? -1.559 7.914 15.645 1.00 64.19 78 ALA A C 1
ATOM 625 O O . ALA A 1 78 ? -0.507 8.223 16.197 1.00 64.19 78 ALA A O 1
ATOM 626 N N . VAL A 1 79 ? -2.686 7.705 16.334 1.00 59.06 79 VAL A N 1
ATOM 627 C CA . VAL A 1 79 ? -2.734 7.696 17.808 1.00 59.06 79 VAL A CA 1
ATOM 628 C C . VAL A 1 79 ? -1.898 6.541 18.392 1.00 59.06 79 VAL A C 1
ATOM 630 O O . VAL A 1 79 ? -1.381 6.677 19.499 1.00 59.06 79 VAL A O 1
ATOM 633 N N . ASP A 1 80 ? -1.680 5.473 17.616 1.00 57.06 80 ASP A N 1
ATOM 634 C CA . ASP A 1 80 ? -0.893 4.287 17.976 1.00 57.06 80 ASP A CA 1
ATOM 635 C C . ASP A 1 80 ? 0.495 4.240 17.289 1.00 57.06 80 ASP A C 1
ATOM 637 O O . ASP A 1 80 ? 1.274 3.303 17.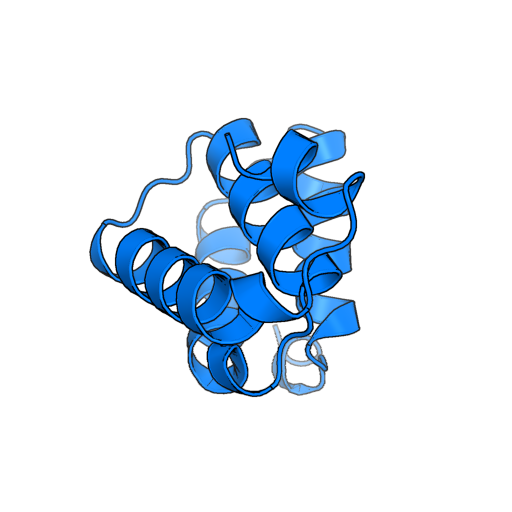498 1.00 57.06 80 ASP A O 1
ATOM 641 N N . PHE A 1 81 ? 0.865 5.253 16.489 1.00 55.56 81 PHE A N 1
ATOM 642 C CA . PHE A 1 81 ? 2.182 5.310 15.842 1.00 55.56 81 PHE A CA 1
ATOM 643 C C . PHE A 1 81 ? 3.285 5.542 16.887 1.00 55.56 81 PHE A C 1
ATOM 645 O O . PHE A 1 81 ? 3.436 6.637 17.428 1.00 55.56 81 PHE A O 1
ATOM 652 N N . ASN A 1 82 ? 4.123 4.529 17.132 1.00 55.72 82 ASN A N 1
ATOM 653 C CA . ASN A 1 82 ? 5.394 4.755 17.822 1.00 55.72 82 ASN A CA 1
ATOM 654 C C . ASN A 1 82 ? 6.360 5.564 16.925 1.00 55.72 82 ASN A C 1
ATOM 656 O O . ASN A 1 82 ? 6.230 5.572 15.697 1.00 55.72 82 ASN A O 1
ATOM 660 N N . GLU A 1 83 ? 7.345 6.225 17.540 1.00 55.59 83 GLU A N 1
ATOM 661 C CA . GLU A 1 83 ? 8.289 7.165 16.903 1.00 55.59 83 GLU A CA 1
ATOM 662 C C . GLU A 1 83 ? 8.999 6.625 15.641 1.00 55.59 83 GLU A C 1
ATOM 664 O O . GLU A 1 83 ? 9.382 7.403 14.767 1.00 55.59 83 GLU A O 1
ATOM 669 N N . GLN A 1 84 ? 9.135 5.303 15.488 1.00 53.59 84 GLN A N 1
ATOM 670 C CA . GLN A 1 84 ? 9.758 4.670 14.321 1.00 53.59 84 GLN A CA 1
ATOM 671 C C . GLN A 1 84 ? 8.867 4.722 13.063 1.00 53.59 84 GLN A C 1
ATOM 673 O O . GLN A 1 84 ? 9.391 4.758 11.948 1.00 53.59 84 GLN A O 1
ATOM 678 N N . ASN A 1 85 ? 7.539 4.744 13.220 1.00 55.12 85 ASN A N 1
ATOM 679 C CA . ASN A 1 85 ? 6.581 4.649 12.111 1.00 55.12 85 ASN A CA 1
ATOM 680 C C . ASN A 1 85 ? 6.318 6.011 11.435 1.00 55.12 85 ASN A C 1
ATOM 682 O O . ASN A 1 85 ? 6.068 6.075 10.230 1.00 55.12 85 ASN A O 1
ATOM 686 N N . LEU A 1 86 ? 6.456 7.123 12.169 1.00 55.25 86 LEU A N 1
ATOM 687 C CA . LEU A 1 86 ? 6.296 8.472 11.607 1.00 55.25 86 LEU A CA 1
ATOM 688 C C . LEU A 1 86 ? 7.426 8.809 10.614 1.00 55.25 86 LEU A C 1
ATOM 690 O O . LEU A 1 8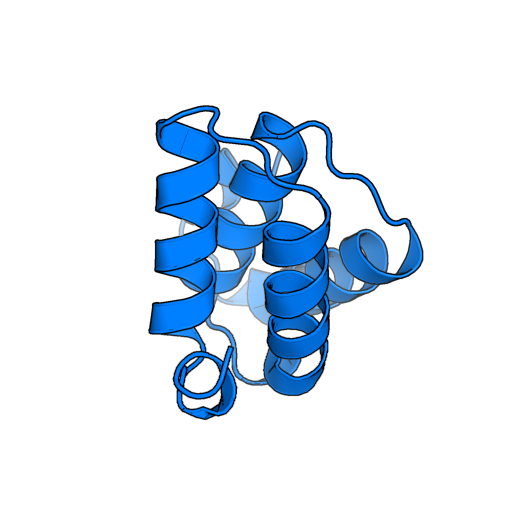6 ? 7.193 9.436 9.584 1.00 55.25 86 LEU A O 1
ATOM 694 N N . SER A 1 87 ? 8.644 8.328 10.892 1.00 54.00 87 SER A N 1
ATOM 695 C CA . SER A 1 87 ? 9.844 8.623 10.095 1.00 54.00 87 SER A CA 1
ATOM 696 C C . SER A 1 87 ? 9.857 7.982 8.701 1.00 54.00 87 SER A C 1
ATOM 698 O O . SER A 1 87 ? 10.686 8.373 7.885 1.00 54.00 87 SER A O 1
ATOM 700 N N . ASN A 1 88 ? 8.999 6.995 8.427 1.00 52.06 88 ASN A N 1
ATOM 701 C CA . ASN A 1 88 ? 8.909 6.353 7.108 1.00 52.06 88 ASN A CA 1
ATOM 702 C C . ASN A 1 88 ? 7.741 6.883 6.258 1.00 52.06 88 ASN A C 1
ATOM 704 O O . ASN A 1 88 ? 7.603 6.466 5.108 1.00 52.06 88 ASN A O 1
ATOM 708 N N . THR A 1 89 ? 6.915 7.772 6.821 1.00 53.38 89 THR A N 1
ATOM 709 C CA . THR A 1 89 ? 5.677 8.274 6.201 1.00 53.38 89 THR A C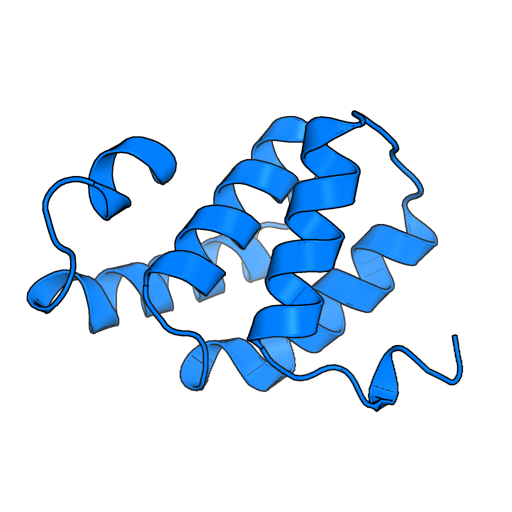A 1
ATOM 710 C C . THR A 1 89 ? 5.804 9.727 5.702 1.00 53.38 89 THR A C 1
ATOM 712 O O . THR A 1 89 ? 5.055 10.122 4.811 1.00 53.38 89 THR A O 1
ATOM 715 N N . LEU A 1 90 ? 6.763 10.504 6.232 1.00 47.75 90 LEU A N 1
ATOM 716 C CA . LEU A 1 90 ? 7.103 11.884 5.832 1.00 47.75 90 LEU A CA 1
ATOM 717 C C . LEU A 1 90 ? 8.452 11.940 5.104 1.00 47.75 90 LEU A C 1
ATOM 719 O O . LEU A 1 90 ? 8.571 12.759 4.165 1.00 47.75 90 LEU A O 1
#

Mean predicted aligned error: 6.53 Å

Solvent-accessible surface area (backbone atoms only — not comparable to full-atom values): 5138 Å² total; per-residue (Å²): 113,90,65,69,80,71,52,51,55,65,53,44,18,51,50,40,31,50,31,25,74,67,63,56,82,48,69,72,60,51,51,57,48,49,59,51,43,62,80,40,46,87,76,40,54,67,64,33,44,25,35,35,55,40,16,31,62,61,56,71,56,83,51,69,71,60,54,52,52,51,49,50,48,44,58,71,49,46,89,74,53,53,81,77,48,58,72,52,69,116

Secondary structure (DSSP, 8-state):
-TTGGG--HHHHHHHHHHHHHHT---HHHHHHHHHHHHHTTTT--HHHHHHHHHHHHHTT---HHHHHHHHHHHHHHGGG--HHHHTTT-